Protein AF-A0A2J8RWI0-F1 (afdb_monomer_lite)

pLDDT: mean 86.9, std 9.02, range [47.03, 97.62]

Organism: Pongo abelii (NCBI:txid9601)

Radius of gyration: 19.44 Å; chains: 1; bounding box: 43×29×55 Å

Secondary structure (DSSP, 8-state):
---HHHHHHHHHT--HHHHIIIIIS--TT-HHHHHHHHHHHHHHHHHHHHHHHSHHHHHHHHHHT--TT--HHHHHHHHHHHHHHHHHHHHTT--HHHHHHHHHHHHHHHHHHHH-

Foldseek 3Di:
DCDPVLVPCCVQQFPSVLCCVCPVVVVVVPVVSVCSNCVSVVLVVLLVCLLCPCVVVVVVLVVVVDPPPDDLVVLVVLLVVLVVLVVVCVVVVHDCSNNNSSVSNNVSSVVVSVSD

Sequence (116 aa):
VDGPLKRLLVPILLPEKCYDQLFVQWDLLHVPCLKILLSKGLGLGIVAGSLLVKLPQVFKILGAKSAEGLSLQSVMLELVALTGTMVYSITNNFPFSSWGEALFLMLQTITICFLV

InterPro domains:
  IPR006603 PQ-loop repeat [PF04193] (38-97)
  IPR006603 PQ-loop repeat [SM00679] (52-83)
  IPR016817 Mannose-P-dolichol utilization defect 1 protein [PTHR12226] (11-116)

Structure (mmCIF, N/CA/C/O backbone):
data_AF-A0A2J8RWI0-F1
#
_entry.id   AF-A0A2J8RWI0-F1
#
loop_
_atom_site.group_PDB
_atom_site.id
_atom_site.type_symbol
_atom_site.label_atom_id
_atom_site.label_alt_id
_atom_site.label_comp_id
_atom_site.label_asym_id
_atom_site.label_entity_id
_atom_site.label_seq_id
_atom_site.pdbx_PDB_ins_code
_atom_site.Cartn_x
_atom_site.Cartn_y
_atom_site.Cartn_z
_atom_site.occupancy
_atom_site.B_iso_or_equiv
_atom_site.auth_seq_id
_atom_site.auth_comp_id
_atom_site.auth_asym_id
_atom_site.auth_atom_id
_atom_site.pdbx_PDB_model_num
ATOM 1 N N . VAL A 1 1 ? 8.610 -3.601 -33.832 1.00 47.03 1 VAL A N 1
ATOM 2 C CA . VAL A 1 1 ? 7.831 -4.698 -33.207 1.00 47.03 1 VAL A CA 1
ATOM 3 C C . VAL A 1 1 ? 7.452 -4.215 -31.822 1.00 47.03 1 VAL A C 1
ATOM 5 O O . VAL A 1 1 ? 8.124 -4.513 -30.845 1.00 47.03 1 VAL A O 1
ATOM 8 N N . ASP A 1 2 ? 6.431 -3.368 -31.757 1.00 56.22 2 ASP A N 1
ATOM 9 C CA . ASP A 1 2 ? 5.985 -2.734 -30.517 1.00 56.22 2 ASP A CA 1
ATOM 10 C C . ASP A 1 2 ? 4.798 -3.530 -29.991 1.00 56.22 2 ASP A C 1
ATOM 12 O O . ASP A 1 2 ? 3.643 -3.254 -30.307 1.00 56.22 2 ASP A O 1
ATOM 16 N N . GLY A 1 3 ? 5.098 -4.605 -29.262 1.00 69.19 3 GLY A N 1
ATOM 17 C CA . GLY A 1 3 ? 4.063 -5.443 -28.668 1.00 69.19 3 GLY A CA 1
ATOM 18 C C . GLY A 1 3 ? 3.224 -4.660 -27.645 1.00 69.19 3 GLY A C 1
ATOM 19 O O . GLY A 1 3 ? 3.746 -3.746 -26.999 1.00 69.19 3 GLY A O 1
ATOM 20 N N . PRO A 1 4 ? 1.949 -5.038 -27.424 1.00 72.19 4 PRO A N 1
ATOM 21 C CA . PRO A 1 4 ? 1.086 -4.415 -26.409 1.00 72.19 4 PRO A CA 1
ATOM 22 C C . PRO A 1 4 ? 1.720 -4.439 -25.007 1.00 72.19 4 PRO A C 1
ATOM 24 O O . PRO A 1 4 ? 1.527 -3.521 -24.214 1.00 72.19 4 PRO A O 1
ATOM 27 N N . LEU A 1 5 ? 2.561 -5.444 -24.742 1.00 70.94 5 LEU A N 1
ATOM 28 C CA . LEU A 1 5 ? 3.341 -5.598 -23.517 1.00 70.94 5 LEU A CA 1
ATOM 29 C C . LEU A 1 5 ? 4.317 -4.427 -23.271 1.00 70.94 5 LEU A C 1
ATOM 31 O O . LEU A 1 5 ? 4.401 -3.934 -22.148 1.00 70.94 5 LEU A O 1
ATOM 35 N N . LYS A 1 6 ? 4.995 -3.922 -24.315 1.00 70.94 6 LYS A N 1
ATOM 36 C CA . LYS A 1 6 ? 5.948 -2.800 -24.208 1.00 70.94 6 LYS A CA 1
ATOM 37 C C . LYS A 1 6 ? 5.235 -1.507 -23.810 1.00 70.94 6 LYS A C 1
ATOM 39 O O . LYS A 1 6 ? 5.711 -0.788 -22.938 1.00 7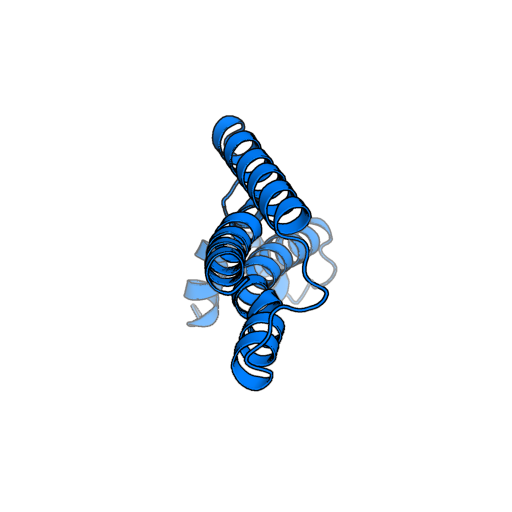0.94 6 LYS A O 1
ATOM 44 N N . ARG A 1 7 ? 4.051 -1.248 -24.377 1.00 72.31 7 ARG A N 1
ATOM 45 C CA . ARG A 1 7 ? 3.251 -0.056 -24.044 1.00 72.31 7 ARG A CA 1
ATOM 46 C C . ARG A 1 7 ? 2.711 -0.048 -22.616 1.00 72.31 7 ARG A C 1
ATOM 48 O O . ARG A 1 7 ? 2.482 1.031 -22.085 1.00 72.31 7 ARG A O 1
ATOM 55 N N . LEU A 1 8 ? 2.506 -1.216 -22.011 1.00 73.50 8 LEU A N 1
ATOM 56 C CA . LEU A 1 8 ? 2.019 -1.320 -20.636 1.00 73.50 8 LEU A CA 1
ATOM 57 C C . LEU A 1 8 ? 3.170 -1.275 -19.620 1.00 73.50 8 LEU A C 1
ATOM 59 O O . LEU A 1 8 ? 3.115 -0.509 -18.660 1.00 73.50 8 LEU A O 1
ATOM 63 N N . LEU A 1 9 ? 4.220 -2.080 -19.824 1.00 71.25 9 LEU A N 1
ATOM 64 C CA . LEU A 1 9 ? 5.291 -2.233 -18.832 1.00 71.25 9 LEU A CA 1
ATOM 65 C C . LEU A 1 9 ? 6.256 -1.051 -18.794 1.00 71.25 9 LEU A C 1
ATOM 67 O O . LEU A 1 9 ? 6.765 -0.740 -17.721 1.00 71.25 9 LEU A O 1
ATOM 71 N N . VAL A 1 10 ? 6.525 -0.395 -19.921 1.00 73.44 10 VAL A N 1
ATOM 72 C CA . VAL A 1 10 ? 7.496 0.705 -19.954 1.00 73.44 10 VAL A CA 1
ATOM 73 C C . VAL A 1 10 ? 7.077 1.905 -19.083 1.00 73.44 10 VAL A C 1
ATOM 75 O O . VAL A 1 10 ? 7.842 2.330 -18.219 1.00 73.44 10 VAL A O 1
ATOM 78 N N . PRO A 1 11 ? 5.863 2.462 -19.226 1.00 71.69 11 PRO A N 1
ATOM 79 C CA . PRO A 1 11 ? 5.478 3.632 -18.436 1.00 71.69 11 PRO A CA 1
ATOM 80 C C . PRO A 1 11 ? 5.274 3.323 -16.946 1.00 71.69 11 PRO A C 1
ATOM 82 O O . PRO A 1 11 ? 5.427 4.210 -16.111 1.00 71.69 11 PRO A O 1
ATOM 85 N N . ILE A 1 12 ? 4.918 2.081 -16.604 1.00 70.06 12 ILE A N 1
ATOM 86 C CA . ILE A 1 12 ? 4.515 1.702 -15.240 1.00 70.06 12 ILE A CA 1
ATOM 87 C C . ILE A 1 12 ? 5.673 1.076 -14.453 1.00 70.06 12 ILE A C 1
ATOM 89 O O . ILE A 1 12 ? 5.812 1.314 -13.252 1.00 70.06 12 ILE A O 1
ATOM 93 N N . LEU A 1 13 ? 6.501 0.264 -15.113 1.00 72.88 13 LEU A N 1
ATOM 94 C CA . LEU A 1 13 ? 7.411 -0.668 -14.453 1.00 72.88 13 LEU A CA 1
ATOM 95 C C . LEU A 1 13 ? 8.880 -0.455 -14.840 1.00 72.88 13 LEU A C 1
ATOM 97 O O . LEU A 1 13 ? 9.727 -0.487 -13.948 1.00 72.88 13 LEU A O 1
ATOM 101 N N . LEU A 1 14 ? 9.201 -0.223 -16.122 1.00 78.88 14 LEU A N 1
ATOM 102 C CA . LEU A 1 14 ? 10.584 -0.271 -16.627 1.00 78.88 14 LEU A CA 1
ATOM 103 C C . LEU A 1 14 ? 10.976 0.829 -17.627 1.00 78.88 14 LEU A C 1
ATOM 105 O O . LEU A 1 14 ? 10.240 1.094 -18.561 1.00 78.88 14 LEU A O 1
ATOM 109 N N . PRO A 1 15 ? 12.218 1.342 -17.598 1.00 77.88 15 PRO A N 1
ATOM 110 C CA . PRO A 1 15 ? 12.756 2.115 -18.720 1.00 77.88 15 PRO A CA 1
ATOM 111 C C . PRO A 1 15 ? 12.785 1.294 -20.023 1.00 77.88 15 PRO A C 1
ATOM 113 O O . PRO A 1 15 ? 13.097 0.101 -19.984 1.00 77.88 15 PRO A O 1
ATOM 116 N N . GLU A 1 16 ? 12.573 1.933 -21.182 1.00 77.50 16 GLU A N 1
ATOM 117 C CA . GLU A 1 16 ? 12.597 1.269 -22.504 1.00 77.50 16 GLU A CA 1
ATOM 118 C C . GLU A 1 16 ? 13.862 0.436 -22.726 1.00 77.50 16 GLU A C 1
ATOM 120 O O . GLU A 1 16 ? 13.789 -0.710 -23.162 1.00 77.50 16 GLU A O 1
ATOM 125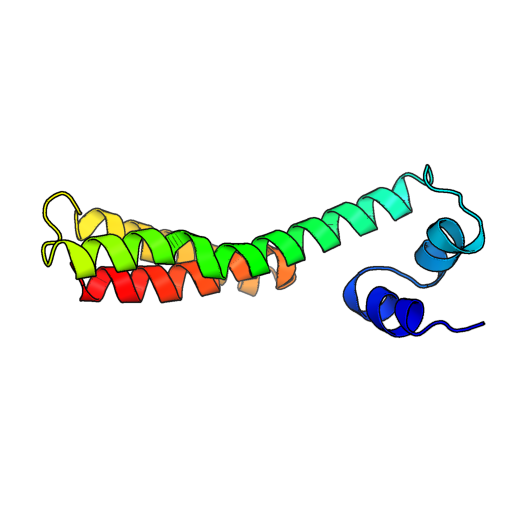 N N . LYS A 1 17 ? 15.021 0.972 -22.327 1.00 77.06 17 LYS A N 1
ATOM 126 C CA . LYS A 1 17 ? 16.307 0.277 -22.454 1.00 77.06 17 LYS A CA 1
ATOM 127 C C . LYS A 1 17 ? 16.374 -1.019 -21.647 1.00 77.06 17 LYS A C 1
ATOM 129 O O . LYS A 1 17 ? 16.962 -1.989 -22.110 1.00 77.06 17 LYS A O 1
ATOM 134 N N . CYS A 1 18 ? 15.757 -1.050 -20.466 1.00 79.75 18 CYS A N 1
ATOM 135 C CA . CYS A 1 18 ? 15.702 -2.265 -19.661 1.00 79.75 18 CYS A CA 1
ATOM 136 C C . CYS A 1 18 ? 14.712 -3.280 -20.241 1.00 79.75 18 CYS A C 1
ATOM 138 O O . CYS A 1 18 ? 14.970 -4.478 -20.155 1.00 79.75 18 CYS A O 1
ATOM 140 N N . TYR A 1 19 ? 13.610 -2.825 -20.851 1.00 79.88 19 TYR A N 1
ATOM 141 C CA . TYR A 1 19 ? 12.679 -3.720 -21.541 1.00 79.88 19 TYR A CA 1
ATOM 142 C C . TYR A 1 19 ? 13.371 -4.406 -22.724 1.00 79.88 19 TYR A C 1
ATOM 144 O O . TYR A 1 19 ? 13.282 -5.623 -22.865 1.00 79.88 19 TYR A O 1
ATOM 152 N N . ASP A 1 20 ? 14.108 -3.642 -23.533 1.00 79.88 20 ASP A N 1
ATOM 153 C CA . ASP A 1 20 ? 14.804 -4.184 -24.700 1.00 79.88 20 ASP A CA 1
ATOM 154 C C . ASP A 1 20 ? 15.939 -5.150 -24.288 1.00 79.88 20 ASP A C 1
ATOM 156 O O . ASP A 1 20 ? 16.078 -6.220 -24.876 1.00 79.88 20 ASP A O 1
ATOM 160 N N . GLN A 1 21 ? 16.701 -4.859 -23.228 1.00 80.06 21 GLN A N 1
ATOM 161 C CA . GLN A 1 21 ? 17.741 -5.777 -22.732 1.00 80.06 21 GLN A CA 1
ATOM 162 C C . GLN A 1 21 ? 17.163 -7.086 -22.160 1.00 80.06 21 GLN A C 1
ATOM 164 O O . GLN A 1 21 ? 17.647 -8.166 -22.490 1.00 80.06 21 GLN A O 1
ATOM 169 N N . LEU A 1 22 ? 16.092 -7.013 -21.361 1.00 79.88 22 LEU A N 1
ATOM 170 C CA . LEU A 1 22 ? 15.506 -8.190 -20.706 1.00 79.88 22 LEU A CA 1
ATOM 171 C C . LEU A 1 22 ? 14.660 -9.051 -21.652 1.00 79.88 22 LEU A C 1
ATOM 173 O O . LEU A 1 22 ? 14.776 -10.272 -21.633 1.00 79.88 22 LEU A O 1
ATOM 177 N N . PHE A 1 23 ? 13.791 -8.430 -22.456 1.00 78.88 23 PHE A N 1
ATOM 178 C CA . PHE A 1 23 ? 12.774 -9.144 -23.238 1.00 78.88 23 PHE A CA 1
ATOM 179 C C . PHE A 1 23 ? 13.120 -9.296 -24.721 1.00 78.88 23 PHE A C 1
ATOM 181 O O . PHE A 1 23 ? 12.613 -10.216 -25.358 1.00 78.88 23 PHE A O 1
ATOM 188 N N . VAL A 1 24 ? 13.951 -8.414 -25.290 1.00 79.50 24 VAL A N 1
ATOM 189 C CA . VAL A 1 24 ? 14.356 -8.510 -26.706 1.00 79.50 24 VAL A CA 1
ATOM 190 C C . VAL A 1 24 ? 15.703 -9.215 -26.831 1.00 79.50 24 VAL A C 1
ATOM 192 O O . VAL A 1 24 ? 15.843 -10.115 -27.655 1.00 79.50 24 VAL A O 1
ATOM 195 N N . GLN A 1 25 ? 16.680 -8.844 -26.000 1.00 78.81 25 GLN A N 1
ATOM 196 C CA . GLN A 1 25 ? 18.030 -9.422 -26.023 1.00 78.81 25 GLN A CA 1
ATOM 197 C C . GLN A 1 25 ? 18.204 -10.633 -25.089 1.00 78.81 25 GLN A C 1
ATOM 199 O O . GLN A 1 25 ? 19.243 -11.283 -25.150 1.00 78.81 25 GLN A O 1
ATOM 204 N N . TRP A 1 26 ? 17.194 -10.962 -24.271 1.00 78.25 26 TRP A N 1
ATOM 205 C CA . TRP A 1 26 ? 17.209 -12.069 -23.300 1.00 78.25 26 TRP A CA 1
ATOM 206 C C . TRP A 1 26 ? 18.346 -12.006 -22.261 1.00 78.25 26 TRP A C 1
ATOM 208 O O . TRP A 1 26 ? 18.700 -13.021 -21.659 1.00 78.25 26 TRP A O 1
ATOM 218 N N . ASP A 1 27 ? 18.881 -10.814 -21.980 1.00 80.38 27 ASP A N 1
ATOM 219 C CA . ASP A 1 27 ? 19.887 -10.606 -20.933 1.00 80.38 27 ASP A CA 1
ATOM 220 C C . ASP A 1 27 ? 19.214 -10.463 -19.555 1.00 80.38 27 ASP A C 1
ATOM 222 O O . ASP A 1 27 ? 19.131 -9.387 -18.955 1.00 80.38 27 ASP A O 1
ATOM 226 N N . LEU A 1 28 ? 18.670 -11.581 -19.062 1.00 74.75 28 LEU A N 1
ATOM 227 C CA . LEU A 1 28 ? 17.931 -11.664 -17.795 1.00 74.75 28 LEU A CA 1
ATOM 228 C C . LEU A 1 28 ? 18.796 -11.390 -16.556 1.00 74.75 28 LEU A C 1
ATOM 230 O O . LEU A 1 28 ? 18.258 -11.097 -15.486 1.00 74.75 28 LEU A O 1
ATOM 234 N N . LEU A 1 29 ? 20.123 -11.474 -16.686 1.00 80.06 29 LEU A N 1
ATOM 235 C CA . LEU A 1 29 ? 21.065 -11.295 -15.582 1.00 80.06 29 LEU A CA 1
ATOM 236 C C . LEU A 1 29 ? 21.619 -9.867 -15.485 1.00 80.06 29 LEU A C 1
ATOM 238 O O . LEU A 1 29 ? 22.537 -9.615 -14.701 1.00 80.06 29 LEU A O 1
ATOM 242 N N . HIS A 1 30 ? 21.050 -8.919 -16.234 1.00 82.06 30 HIS A N 1
ATOM 243 C CA . HIS A 1 30 ? 21.422 -7.514 -16.147 1.00 82.06 30 HIS A CA 1
ATOM 244 C C . HIS A 1 30 ? 20.975 -6.911 -14.801 1.00 82.06 30 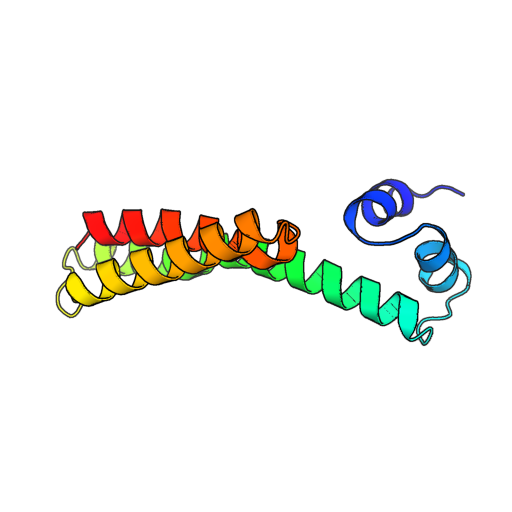HIS A C 1
ATOM 246 O O . HIS A 1 30 ? 19.891 -6.331 -14.663 1.00 82.06 30 HIS A O 1
ATOM 252 N N . VAL A 1 31 ? 21.835 -7.057 -13.786 1.00 83.69 31 VAL A N 1
ATOM 253 C CA . VAL A 1 31 ? 21.602 -6.719 -12.369 1.00 83.69 31 VAL A CA 1
ATOM 254 C C . VAL A 1 31 ? 20.884 -5.377 -12.144 1.00 83.69 31 VAL A C 1
ATOM 256 O O . VAL A 1 31 ? 19.906 -5.365 -11.389 1.00 83.69 31 VAL A O 1
ATOM 259 N N . PRO A 1 32 ? 21.280 -4.244 -12.764 1.00 84.00 32 PRO A N 1
ATOM 260 C CA . PRO A 1 32 ? 20.608 -2.971 -12.500 1.00 84.00 32 PRO A CA 1
ATOM 261 C C . PRO A 1 32 ? 19.167 -2.932 -13.034 1.00 84.00 32 PRO A C 1
ATOM 263 O O . PRO A 1 32 ? 18.286 -2.410 -12.351 1.00 84.00 32 PRO A O 1
ATOM 266 N N . CYS A 1 33 ? 18.892 -3.526 -14.199 1.00 84.38 33 CYS A N 1
ATOM 267 C CA . CYS A 1 33 ? 17.540 -3.576 -14.762 1.00 84.38 33 CYS A CA 1
ATOM 268 C C . CYS A 1 33 ? 16.639 -4.555 -13.999 1.00 84.38 33 CYS A C 1
ATOM 270 O O . CYS A 1 33 ? 15.484 -4.229 -13.717 1.00 84.38 33 CYS A O 1
ATOM 272 N N . LEU A 1 34 ? 17.176 -5.710 -13.592 1.00 84.88 34 LEU A N 1
ATOM 273 C CA . LEU A 1 34 ? 16.445 -6.684 -12.781 1.00 84.88 34 LEU A CA 1
ATOM 274 C C . LEU A 1 34 ? 16.071 -6.107 -11.407 1.00 84.88 34 LEU A C 1
ATOM 276 O O . LEU A 1 34 ? 14.943 -6.273 -10.948 1.00 84.88 34 LEU A O 1
ATOM 280 N N . LYS A 1 35 ? 16.980 -5.360 -10.771 1.00 85.44 35 LYS A N 1
ATOM 281 C CA . LYS A 1 35 ? 16.702 -4.678 -9.499 1.00 85.44 35 LYS A CA 1
ATOM 282 C C . LYS A 1 35 ? 15.548 -3.680 -9.621 1.00 85.44 35 LYS A C 1
ATOM 284 O O . LYS A 1 35 ? 14.695 -3.634 -8.737 1.00 85.44 35 LYS A O 1
ATOM 289 N N . ILE A 1 36 ? 15.507 -2.895 -10.702 1.00 85.75 36 ILE A N 1
ATOM 290 C CA . ILE A 1 36 ? 14.419 -1.935 -10.952 1.00 85.75 36 ILE A CA 1
ATOM 291 C C . ILE A 1 36 ? 13.095 -2.673 -11.169 1.00 85.75 36 ILE A C 1
ATOM 293 O O . ILE A 1 36 ? 12.100 -2.312 -10.537 1.00 85.75 36 ILE A O 1
ATOM 297 N N . LEU A 1 37 ? 13.106 -3.722 -12.002 1.00 85.38 37 LEU A N 1
ATOM 298 C CA . LEU A 1 37 ? 11.938 -4.563 -12.271 1.00 85.38 37 LEU A CA 1
ATOM 299 C C . LEU A 1 37 ? 11.335 -5.101 -10.974 1.00 85.38 37 LEU A C 1
ATOM 301 O O . LEU A 1 37 ? 10.152 -4.901 -10.704 1.00 85.38 37 LEU A O 1
ATOM 305 N N . LEU A 1 38 ? 12.170 -5.754 -10.165 1.00 87.06 38 LEU A N 1
ATOM 306 C CA . LEU A 1 38 ? 11.746 -6.382 -8.921 1.00 87.06 38 LEU A CA 1
ATOM 307 C C . LEU A 1 38 ? 11.292 -5.344 -7.899 1.00 87.06 38 LEU A C 1
ATOM 309 O O . LEU A 1 38 ? 10.249 -5.525 -7.285 1.00 87.06 38 LEU A O 1
ATOM 313 N N . SER A 1 39 ? 12.019 -4.237 -7.738 1.00 87.38 39 SER A N 1
ATOM 314 C CA . SER A 1 39 ? 11.667 -3.206 -6.757 1.00 87.38 39 SER A CA 1
ATOM 315 C C . SER A 1 39 ? 10.331 -2.531 -7.075 1.00 87.38 39 SER A C 1
ATOM 317 O O . SER A 1 39 ? 9.498 -2.378 -6.180 1.00 87.38 39 SER A O 1
ATOM 319 N N . LYS A 1 40 ? 10.087 -2.163 -8.340 1.00 86.12 40 LYS A N 1
ATOM 320 C CA . LYS A 1 40 ? 8.814 -1.543 -8.738 1.00 86.12 40 LYS A CA 1
ATOM 321 C C . LYS A 1 40 ? 7.670 -2.549 -8.790 1.00 86.12 40 LYS A C 1
ATOM 323 O O . LYS A 1 40 ? 6.571 -2.226 -8.344 1.00 86.12 40 LYS A O 1
ATOM 328 N N . GLY A 1 41 ? 7.932 -3.760 -9.279 1.00 87.94 41 GLY A N 1
ATOM 329 C CA . GLY A 1 41 ? 6.943 -4.836 -9.320 1.00 87.94 41 GLY A CA 1
ATOM 330 C C . GLY A 1 41 ? 6.486 -5.243 -7.929 1.00 87.94 41 GLY A C 1
ATOM 331 O O . GLY A 1 41 ? 5.285 -5.319 -7.683 1.00 87.94 41 GLY A O 1
ATOM 332 N N . LEU A 1 42 ? 7.428 -5.414 -7.000 1.00 89.25 42 LEU A N 1
ATOM 333 C CA . LEU A 1 42 ? 7.117 -5.732 -5.613 1.00 89.25 42 LEU A CA 1
ATOM 334 C C . LEU A 1 42 ? 6.323 -4.602 -4.949 1.00 89.25 42 LEU A C 1
ATOM 336 O O . LEU A 1 42 ? 5.307 -4.884 -4.330 1.00 89.25 42 LEU A O 1
ATOM 340 N N . GLY A 1 43 ? 6.720 -3.336 -5.131 1.00 89.75 43 GLY A N 1
ATOM 341 C CA . GLY A 1 43 ? 5.977 -2.196 -4.580 1.00 89.75 43 GLY A CA 1
ATOM 342 C C . GLY A 1 43 ? 4.524 -2.140 -5.066 1.00 89.75 43 GLY A C 1
ATOM 343 O O . GLY A 1 43 ? 3.603 -2.030 -4.263 1.00 89.75 43 GLY A O 1
ATOM 344 N N . LEU A 1 44 ? 4.291 -2.294 -6.374 1.00 89.69 44 LEU A N 1
ATOM 345 C CA . LEU A 1 44 ? 2.930 -2.347 -6.927 1.00 89.69 44 LEU A CA 1
ATOM 346 C C . LEU A 1 44 ? 2.149 -3.575 -6.441 1.00 89.69 44 LEU A C 1
ATOM 348 O O . LEU A 1 44 ? 0.965 -3.463 -6.131 1.00 89.69 44 LEU A O 1
ATOM 352 N N . GLY A 1 45 ? 2.810 -4.730 -6.346 1.00 91.75 45 GLY A N 1
ATOM 353 C CA . GLY A 1 45 ? 2.217 -5.961 -5.828 1.00 91.75 45 GLY A CA 1
ATOM 354 C C . GLY A 1 45 ? 1.801 -5.843 -4.362 1.00 91.75 45 GLY A C 1
ATOM 355 O O . GLY A 1 45 ? 0.716 -6.290 -4.005 1.00 91.75 45 GLY A O 1
ATOM 356 N N . ILE A 1 46 ? 2.616 -5.190 -3.529 1.00 93.94 46 ILE A N 1
ATOM 357 C CA . ILE A 1 46 ? 2.307 -4.914 -2.121 1.00 93.94 46 ILE A CA 1
ATOM 358 C C . ILE A 1 46 ? 1.083 -4.001 -2.014 1.00 93.94 46 ILE A C 1
ATOM 360 O O . ILE A 1 46 ? 0.135 -4.331 -1.304 1.00 93.94 46 ILE A O 1
ATOM 364 N N . VAL A 1 47 ? 1.052 -2.899 -2.770 1.00 93.12 47 VAL A N 1
ATOM 365 C CA . VAL A 1 47 ? -0.092 -1.973 -2.782 1.00 93.12 47 VAL A CA 1
ATOM 366 C C . VAL A 1 47 ? -1.375 -2.666 -3.257 1.00 93.12 47 VAL A C 1
ATOM 368 O O . VAL A 1 47 ? -2.439 -2.450 -2.687 1.00 93.12 47 VAL A O 1
ATOM 371 N N . ALA A 1 48 ? -1.295 -3.521 -4.280 1.00 92.69 48 ALA A N 1
ATOM 372 C CA . ALA A 1 48 ? -2.447 -4.293 -4.739 1.00 92.69 48 ALA A CA 1
ATOM 373 C C . ALA A 1 48 ? -2.886 -5.343 -3.704 1.00 92.69 48 ALA A C 1
ATOM 375 O O . ALA A 1 48 ? -4.078 -5.520 -3.462 1.00 92.69 48 ALA A O 1
ATOM 376 N N . GLY A 1 49 ? -1.930 -6.026 -3.070 1.00 92.88 49 GLY A N 1
ATOM 377 C CA . GLY A 1 49 ? -2.194 -7.036 -2.049 1.00 92.88 49 GLY A CA 1
ATOM 378 C C . GLY A 1 49 ? -2.803 -6.452 -0.775 1.00 92.88 49 GLY A C 1
ATOM 379 O O . GLY A 1 49 ? -3.663 -7.090 -0.164 1.00 92.88 49 GLY A O 1
ATOM 380 N N . SER A 1 50 ? -2.427 -5.226 -0.398 1.00 93.81 50 SER A N 1
ATOM 381 C CA . SER A 1 50 ? -2.912 -4.578 0.825 1.00 93.81 50 SER A CA 1
ATOM 382 C C . SER A 1 50 ? -4.428 -4.358 0.834 1.00 93.81 50 SER A C 1
ATOM 384 O O . SER A 1 50 ? -5.030 -4.340 1.909 1.00 93.81 50 SER A O 1
ATOM 386 N N . LEU A 1 51 ? -5.068 -4.294 -0.340 1.00 91.81 51 LEU A N 1
ATOM 387 C CA . LEU A 1 51 ? -6.528 -4.239 -0.500 1.00 91.81 51 LEU A CA 1
ATOM 388 C C . LEU A 1 51 ? -7.256 -5.438 0.122 1.00 91.81 51 LEU A C 1
ATOM 390 O O . LEU A 1 51 ? -8.432 -5.327 0.455 1.00 91.81 51 LEU A O 1
ATOM 394 N N . LEU A 1 52 ? -6.579 -6.581 0.252 1.00 92.12 52 LEU A N 1
ATOM 395 C CA . LEU A 1 52 ? -7.183 -7.833 0.708 1.00 92.12 52 LEU A CA 1
ATOM 396 C C . LEU A 1 52 ? -6.785 -8.215 2.137 1.00 92.12 52 LEU A C 1
ATOM 398 O O . LEU A 1 52 ? -7.407 -9.100 2.713 1.00 92.12 52 LEU A O 1
ATOM 402 N N . VAL A 1 53 ? -5.772 -7.575 2.727 1.00 91.31 53 VAL A N 1
ATOM 403 C CA . VAL A 1 53 ? -5.149 -8.029 3.986 1.00 91.31 53 VAL A CA 1
ATOM 404 C C . VAL A 1 53 ? -6.125 -8.034 5.165 1.00 91.31 53 VAL A C 1
ATOM 406 O O . VAL A 1 53 ? -6.144 -8.993 5.938 1.00 91.31 53 VAL A O 1
ATOM 409 N N . LYS A 1 54 ? -6.946 -6.988 5.319 1.00 89.12 54 LYS A N 1
ATOM 410 C CA . LYS A 1 54 ? -7.853 -6.842 6.472 1.00 89.12 54 LYS A CA 1
ATOM 411 C C . LYS A 1 54 ? -9.278 -7.321 6.175 1.00 89.12 54 LYS A C 1
ATOM 413 O O . LYS A 1 54 ? -10.057 -7.505 7.109 1.00 89.12 54 LYS A O 1
ATOM 418 N N . LEU A 1 55 ? -9.622 -7.607 4.916 1.00 90.75 55 LEU A N 1
ATOM 419 C CA . LEU A 1 55 ? -10.951 -8.115 4.546 1.00 90.75 55 LEU A CA 1
ATOM 420 C C . LEU A 1 55 ? -11.338 -9.423 5.266 1.00 90.75 55 LEU A C 1
ATOM 422 O O . LEU A 1 55 ? -12.458 -9.494 5.774 1.00 90.75 55 LEU A O 1
ATOM 426 N N . PRO A 1 56 ? -10.458 -10.437 5.416 1.00 89.88 56 PRO A N 1
ATOM 427 C CA . PRO A 1 56 ? -10.782 -11.634 6.192 1.00 89.88 56 PRO A CA 1
ATOM 428 C C . PRO A 1 56 ? -11.131 -11.323 7.650 1.00 89.88 56 PRO A C 1
ATOM 430 O O . PRO A 1 56 ? -11.996 -11.977 8.231 1.00 89.88 56 PRO A O 1
ATOM 433 N N . GLN A 1 57 ? -10.478 -10.317 8.243 1.00 89.56 57 GLN A N 1
ATOM 434 C CA . GLN A 1 57 ? -10.765 -9.872 9.605 1.00 89.56 57 GLN A CA 1
ATOM 435 C C . GLN A 1 57 ? -12.143 -9.203 9.684 1.00 89.56 57 GLN A C 1
ATOM 437 O O . GLN A 1 57 ? -12.922 -9.539 10.573 1.00 89.56 57 GLN A O 1
ATOM 442 N N . VAL A 1 58 ? -12.483 -8.343 8.717 1.00 89.19 58 VAL A N 1
ATOM 443 C CA . VAL A 1 58 ? -13.818 -7.727 8.606 1.00 89.19 58 VAL A CA 1
ATOM 444 C C . VAL A 1 58 ? -14.909 -8.796 8.502 1.00 89.19 58 VAL A C 1
ATOM 446 O O . VAL A 1 58 ? -15.881 -8.761 9.257 1.00 89.19 58 VAL A O 1
ATOM 449 N N . PHE A 1 59 ? -14.736 -9.796 7.632 1.00 91.31 59 PHE A N 1
ATOM 450 C CA . PHE A 1 59 ? -15.714 -10.879 7.491 1.00 91.31 59 PHE A CA 1
ATOM 451 C C . PHE A 1 59 ? -15.874 -11.712 8.766 1.00 91.31 59 PHE A C 1
ATOM 453 O O . PHE A 1 59 ? -16.990 -12.125 9.078 1.00 91.31 59 PHE A O 1
ATOM 460 N N . LYS A 1 60 ? -14.798 -11.929 9.535 1.00 88.94 60 LYS A N 1
ATOM 461 C CA . LYS A 1 60 ? -14.886 -12.632 10.823 1.00 88.94 60 LYS A CA 1
ATOM 462 C C . LYS A 1 60 ? -15.712 -11.866 11.855 1.00 88.94 60 LYS A C 1
ATOM 464 O O . LYS A 1 60 ? -16.543 -12.489 12.507 1.00 88.94 60 LYS A O 1
ATOM 469 N N . ILE A 1 61 ? -15.527 -10.550 11.973 1.00 89.88 61 ILE A N 1
ATOM 470 C CA . ILE A 1 61 ? -16.301 -9.719 12.914 1.00 89.88 61 ILE A CA 1
ATOM 471 C C . ILE A 1 61 ? -17.787 -9.744 12.536 1.00 89.88 61 ILE A C 1
ATOM 473 O O . ILE A 1 61 ? -18.643 -10.004 13.381 1.00 89.88 61 ILE A O 1
ATOM 477 N N . LEU A 1 62 ? -18.094 -9.564 11.246 1.00 88.75 62 LEU A N 1
ATOM 478 C CA . LEU A 1 62 ? -19.471 -9.603 10.745 1.00 88.75 62 LEU A CA 1
ATOM 479 C C . LEU A 1 62 ? -20.130 -10.978 10.938 1.00 88.75 62 LEU A C 1
ATOM 481 O O . LEU A 1 62 ? -21.303 -11.050 11.301 1.00 88.75 62 LEU A O 1
ATOM 485 N N . GLY A 1 63 ? -19.385 -12.065 10.718 1.00 89.88 63 GLY A N 1
ATOM 486 C CA . GLY A 1 63 ? -19.876 -13.433 10.894 1.00 89.88 63 GLY A CA 1
ATOM 487 C C . GLY A 1 63 ? -20.108 -13.808 12.359 1.00 89.88 63 GLY A C 1
ATOM 488 O O . GLY A 1 63 ? -21.127 -14.418 12.677 1.00 89.88 63 GLY A O 1
ATOM 489 N N . ALA A 1 64 ? -19.199 -13.414 13.255 1.00 89.75 64 ALA A N 1
ATOM 490 C CA . ALA A 1 64 ? -19.337 -13.643 14.693 1.00 89.75 64 ALA A CA 1
ATOM 491 C C . ALA A 1 64 ? -20.360 -12.702 15.354 1.00 89.75 64 ALA A C 1
ATOM 493 O O . ALA A 1 64 ? -20.815 -12.988 16.459 1.00 89.75 64 ALA A O 1
ATOM 494 N N . LYS A 1 65 ? -20.707 -11.580 14.698 1.00 83.62 65 LYS A N 1
ATOM 495 C CA . LYS A 1 65 ? -21.505 -10.471 15.260 1.00 83.62 65 LYS A CA 1
ATOM 496 C C . LYS A 1 65 ? -20.985 -9.975 16.614 1.00 83.62 65 LYS A C 1
ATOM 498 O O . LYS A 1 65 ? -21.747 -9.466 17.430 1.00 83.62 65 LYS A O 1
ATOM 503 N N . SER A 1 66 ? -19.694 -10.155 16.855 1.00 80.00 66 SER A N 1
ATOM 504 C CA . SER A 1 66 ? -19.032 -9.786 18.093 1.00 80.00 66 SER A CA 1
ATOM 505 C C . SER A 1 66 ? -17.598 -9.389 17.783 1.00 80.00 66 SER A C 1
ATOM 507 O O . SER A 1 66 ? -16.916 -10.049 16.995 1.00 80.00 66 SER A O 1
ATOM 509 N N . ALA A 1 67 ? -17.157 -8.304 18.411 1.00 81.62 67 ALA A N 1
ATOM 510 C CA . ALA A 1 67 ? -15.780 -7.833 18.384 1.00 81.62 67 ALA A CA 1
ATOM 511 C C . ALA A 1 67 ? -15.009 -8.226 19.659 1.00 81.62 67 ALA A C 1
ATOM 513 O O . ALA A 1 67 ? -13.957 -7.658 19.953 1.00 81.62 67 ALA A O 1
ATOM 514 N N . GLU A 1 68 ? -15.517 -9.197 20.427 1.00 81.19 68 GLU A N 1
ATOM 515 C CA . GLU A 1 68 ? -14.846 -9.698 21.629 1.00 81.19 68 GLU A CA 1
ATOM 516 C C . GLU A 1 68 ? -13.413 -10.153 21.314 1.00 81.19 68 GLU A C 1
ATOM 518 O O . GLU A 1 68 ? -13.168 -10.926 20.386 1.00 81.19 68 GLU A O 1
ATOM 523 N N . GLY A 1 69 ? -12.448 -9.644 22.084 1.00 80.88 69 GLY A N 1
ATOM 524 C CA . GLY A 1 69 ? -11.019 -9.894 21.875 1.00 80.88 69 GLY A CA 1
ATOM 525 C C . GLY A 1 69 ? -10.296 -8.858 21.005 1.00 80.88 69 GLY A C 1
ATOM 526 O O . GLY A 1 69 ? -9.070 -8.916 20.909 1.00 80.88 69 GLY A O 1
ATOM 527 N N . LEU A 1 70 ? -11.002 -7.884 20.418 1.00 86.38 70 LEU A N 1
ATOM 528 C CA . LEU A 1 70 ? -10.388 -6.731 19.754 1.00 86.38 70 LEU A CA 1
ATOM 529 C C . LEU A 1 70 ? -10.356 -5.521 20.695 1.00 86.38 70 LEU A C 1
ATOM 531 O O . LEU A 1 70 ? -11.363 -5.124 21.270 1.00 86.38 70 LEU A O 1
ATOM 535 N N . SER A 1 71 ? -9.176 -4.916 20.846 1.00 91.31 71 SER A N 1
ATOM 536 C CA . SER A 1 71 ? -9.003 -3.698 21.641 1.00 91.31 71 SER A CA 1
ATOM 537 C C . SER A 1 71 ? -9.129 -2.460 20.761 1.00 91.31 71 SER A C 1
ATOM 539 O O . SER A 1 71 ? -8.297 -2.238 19.877 1.00 91.31 71 SER A O 1
ATOM 541 N N . LEU A 1 72 ? -10.114 -1.606 21.055 1.00 89.88 72 LEU A N 1
ATOM 542 C CA . LEU A 1 72 ? -10.290 -0.316 20.381 1.00 89.88 72 LEU A CA 1
ATOM 543 C C . LEU A 1 72 ? -9.030 0.559 20.491 1.00 89.88 72 LEU A C 1
ATOM 545 O O . LEU A 1 72 ? -8.645 1.211 19.525 1.00 89.88 72 LEU A O 1
ATOM 549 N N . GLN A 1 73 ? -8.323 0.512 21.627 1.00 92.81 73 GLN A N 1
ATOM 550 C CA . GLN A 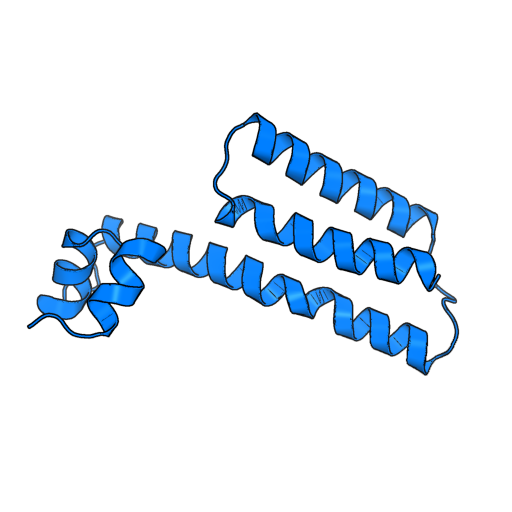1 73 ? -7.059 1.240 21.804 1.00 92.81 73 GLN A CA 1
ATOM 551 C C . GLN A 1 73 ? -5.979 0.768 20.823 1.00 92.81 73 GLN A C 1
ATOM 553 O O . GLN A 1 73 ? -5.246 1.590 20.275 1.00 92.81 73 GLN A O 1
ATOM 558 N N . SER A 1 74 ? -5.904 -0.540 20.558 1.00 93.75 74 SER A N 1
ATOM 559 C CA . SER A 1 74 ? -4.959 -1.091 19.580 1.00 93.75 74 SER A CA 1
ATOM 560 C C . SER A 1 74 ? -5.285 -0.629 18.160 1.00 93.75 74 SER A C 1
ATOM 562 O O . SER A 1 74 ? -4.371 -0.304 17.406 1.00 93.75 74 SER A O 1
ATOM 564 N N . VAL A 1 75 ? -6.571 -0.577 17.799 1.00 93.88 75 VAL A N 1
ATOM 565 C CA . VAL A 1 75 ? -7.020 -0.105 16.477 1.00 93.88 75 VAL A CA 1
ATOM 566 C C . VAL A 1 75 ? -6.706 1.383 16.298 1.00 93.88 75 VAL A C 1
ATOM 568 O O . VAL A 1 75 ? -6.189 1.781 15.256 1.00 93.88 75 VAL A O 1
ATOM 571 N N . MET A 1 76 ? -6.930 2.202 17.329 1.00 94.06 76 MET A N 1
ATOM 572 C CA . MET A 1 76 ? -6.564 3.624 17.304 1.00 94.06 76 MET A CA 1
ATOM 573 C C . MET A 1 76 ? -5.054 3.827 17.145 1.00 94.06 76 MET A C 1
ATOM 575 O O . MET A 1 76 ? -4.627 4.680 16.367 1.00 94.06 76 MET A O 1
ATOM 579 N N . LEU A 1 77 ? -4.237 3.025 17.832 1.00 96.00 77 LEU A N 1
ATOM 580 C CA . LEU A 1 77 ? -2.782 3.084 17.691 1.00 96.00 77 LEU A CA 1
ATOM 581 C C . LEU A 1 77 ? -2.333 2.704 16.271 1.00 96.00 77 LEU A C 1
ATOM 583 O O . LEU A 1 77 ? -1.443 3.347 15.714 1.00 96.00 77 LEU A O 1
ATOM 587 N N . GLU A 1 78 ? -2.979 1.706 15.662 1.00 95.38 78 GLU A N 1
ATOM 588 C CA . GLU A 1 78 ? -2.729 1.320 14.270 1.00 95.38 78 GLU A CA 1
ATOM 589 C C . GLU A 1 78 ? -3.077 2.460 13.296 1.00 95.38 78 GLU A C 1
ATOM 591 O O . GLU A 1 78 ? -2.288 2.760 12.397 1.00 95.38 78 GLU A O 1
ATOM 596 N N . LEU A 1 79 ? -4.195 3.166 13.505 1.00 96.06 79 LEU A N 1
ATOM 597 C CA . LEU A 1 79 ? -4.561 4.341 12.702 1.00 96.06 79 LEU A CA 1
ATOM 598 C C . LEU A 1 79 ? -3.536 5.474 12.817 1.00 96.06 79 LEU A C 1
ATOM 600 O O . LEU A 1 79 ? -3.175 6.077 11.802 1.00 96.06 79 LEU A O 1
ATOM 604 N N . VAL A 1 80 ? -3.040 5.748 14.026 1.00 97.19 80 VAL A N 1
ATOM 605 C CA . VAL A 1 80 ? -1.997 6.761 14.248 1.00 97.19 80 VAL A CA 1
ATOM 606 C C . VAL A 1 80 ? -0.706 6.373 13.525 1.00 97.19 80 VAL A C 1
ATOM 608 O O . VAL A 1 80 ? -0.124 7.211 12.834 1.00 97.19 80 VAL A O 1
ATOM 611 N N 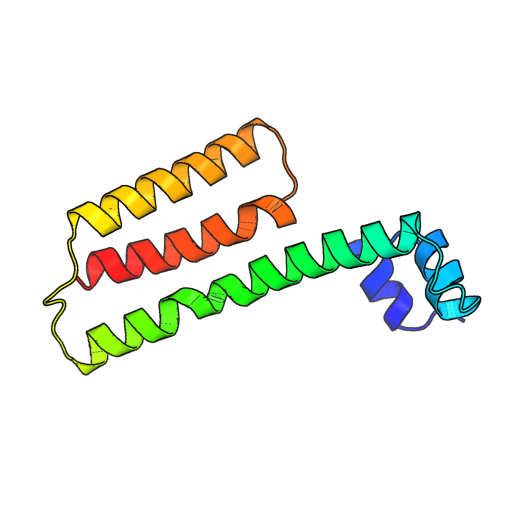. ALA A 1 81 ? -0.285 5.109 13.618 1.00 97.12 81 ALA A N 1
ATOM 612 C CA . ALA A 1 81 ? 0.917 4.621 12.944 1.00 97.12 81 ALA A CA 1
ATOM 613 C C . ALA A 1 81 ? 0.810 4.736 11.413 1.00 97.12 81 ALA A C 1
ATOM 615 O O . ALA A 1 81 ? 1.702 5.293 10.771 1.00 97.12 81 ALA A O 1
ATOM 616 N N . LEU A 1 82 ? -0.304 4.279 10.829 1.00 96.50 82 LEU A N 1
ATOM 617 C CA . LEU A 1 82 ? -0.546 4.353 9.383 1.00 96.50 82 LEU A CA 1
ATOM 618 C C . LEU A 1 82 ? -0.590 5.803 8.888 1.00 96.50 82 LEU A C 1
ATOM 620 O O . LEU A 1 82 ? 0.026 6.133 7.872 1.00 96.50 82 LEU A O 1
ATOM 624 N N . THR A 1 83 ? -1.256 6.682 9.637 1.00 96.62 83 THR A N 1
ATOM 625 C CA . THR A 1 83 ? -1.304 8.117 9.328 1.00 96.62 83 THR A CA 1
ATOM 626 C C . THR A 1 83 ? 0.093 8.732 9.374 1.00 96.62 83 THR A C 1
ATOM 628 O O . THR A 1 83 ? 0.475 9.450 8.450 1.00 96.62 83 THR A O 1
ATOM 631 N N . GLY A 1 84 ? 0.889 8.407 10.398 1.00 96.94 84 GLY A N 1
ATOM 632 C CA . GLY A 1 84 ? 2.275 8.856 10.520 1.00 96.94 84 GLY A CA 1
ATOM 633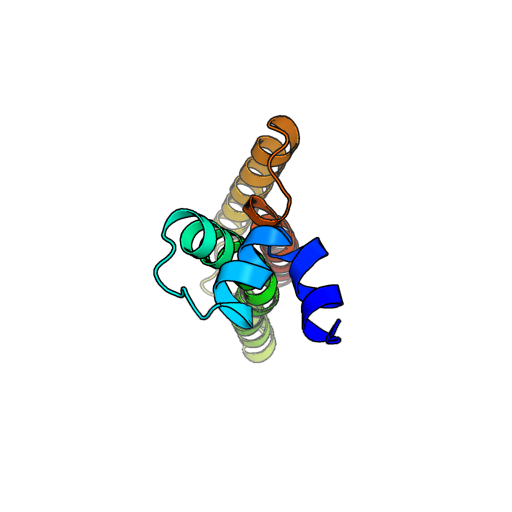 C C . GLY A 1 84 ? 3.135 8.437 9.325 1.00 96.94 84 GLY A C 1
ATOM 634 O O . GLY A 1 84 ? 3.814 9.282 8.739 1.00 96.94 84 GLY A O 1
ATOM 635 N N . THR A 1 85 ? 3.048 7.172 8.902 1.00 95.88 85 THR A N 1
ATOM 636 C CA . THR A 1 85 ? 3.772 6.662 7.723 1.00 95.88 85 THR A CA 1
ATOM 637 C C . THR A 1 85 ? 3.387 7.409 6.447 1.00 95.88 85 THR A C 1
ATOM 639 O O . THR A 1 85 ? 4.268 7.776 5.662 1.00 95.88 85 THR A O 1
ATOM 642 N N . MET A 1 86 ? 2.096 7.679 6.234 1.00 95.75 86 MET A N 1
ATOM 643 C CA . MET A 1 86 ? 1.645 8.435 5.063 1.00 95.75 86 MET A CA 1
ATOM 644 C C . MET A 1 86 ? 2.131 9.881 5.095 1.00 95.75 86 MET A C 1
ATOM 646 O O . MET A 1 86 ? 2.713 10.342 4.117 1.00 95.75 86 MET A O 1
ATOM 650 N N . VAL A 1 87 ? 1.941 10.588 6.213 1.00 97.06 87 VAL A N 1
ATOM 651 C CA . VAL A 1 87 ? 2.363 11.991 6.353 1.00 97.06 87 VAL A CA 1
ATOM 652 C C . VAL A 1 87 ? 3.869 12.116 6.147 1.00 97.06 87 VAL A C 1
ATOM 654 O O . VAL A 1 87 ? 4.313 12.978 5.388 1.00 97.06 87 VAL A O 1
ATOM 657 N N . TYR A 1 88 ? 4.655 11.226 6.755 1.00 97.00 88 TYR A N 1
ATOM 658 C CA . TYR A 1 88 ? 6.100 11.181 6.560 1.00 97.00 88 TYR A CA 1
ATOM 659 C C . TYR A 1 88 ? 6.466 10.968 5.087 1.00 97.00 88 TYR A C 1
ATOM 661 O O . TYR A 1 88 ? 7.291 11.702 4.541 1.00 97.00 88 TYR A O 1
ATOM 669 N N . SER A 1 89 ? 5.824 10.010 4.419 1.00 96.00 89 SER A N 1
ATOM 670 C CA . SER A 1 89 ? 6.135 9.672 3.027 1.00 96.00 89 SER A CA 1
ATOM 671 C C . SER A 1 89 ? 5.732 10.772 2.045 1.00 96.00 89 SER A C 1
ATOM 673 O O . SER A 1 89 ? 6.489 11.071 1.123 1.00 96.00 89 SER A O 1
ATOM 675 N N . ILE A 1 90 ? 4.583 11.415 2.266 1.00 96.31 90 ILE A N 1
ATOM 676 C CA . ILE A 1 90 ? 4.115 12.559 1.472 1.00 96.31 90 ILE A CA 1
ATOM 677 C C . ILE A 1 90 ? 5.055 13.753 1.669 1.00 96.31 90 ILE A C 1
ATOM 679 O O . ILE A 1 90 ? 5.491 14.353 0.691 1.00 96.31 90 ILE A O 1
ATOM 683 N N . THR A 1 91 ? 5.431 14.057 2.915 1.00 97.62 91 THR A N 1
ATOM 684 C CA . THR A 1 91 ? 6.325 15.187 3.235 1.00 97.62 91 THR A CA 1
ATOM 685 C C . THR A 1 91 ? 7.708 15.014 2.605 1.00 97.62 91 THR A C 1
ATOM 687 O O . THR A 1 91 ? 8.296 15.978 2.121 1.00 97.62 91 THR A O 1
ATOM 690 N N . ASN A 1 92 ? 8.215 13.780 2.549 1.00 96.88 92 ASN A N 1
ATOM 691 C CA . ASN A 1 92 ? 9.497 13.459 1.917 1.00 96.88 92 ASN A CA 1
ATOM 692 C C . ASN A 1 92 ? 9.392 13.184 0.403 1.00 96.88 92 ASN A C 1
ATOM 694 O O . ASN A 1 92 ? 10.384 12.796 -0.209 1.00 96.88 92 ASN A O 1
ATOM 698 N N . ASN A 1 93 ? 8.225 13.401 -0.220 1.00 94.69 93 ASN A N 1
ATOM 699 C CA . ASN A 1 93 ? 7.981 13.175 -1.652 1.00 94.69 93 ASN A CA 1
ATOM 700 C C . ASN A 1 93 ? 8.333 11.754 -2.131 1.00 94.69 93 ASN A C 1
ATOM 702 O O . ASN A 1 93 ? 8.813 11.552 -3.251 1.00 94.69 93 ASN A O 1
ATOM 706 N N . PHE A 1 94 ? 8.090 10.746 -1.294 1.00 93.56 94 PHE A N 1
ATOM 707 C CA . PHE A 1 94 ? 8.271 9.358 -1.699 1.00 93.56 94 PHE A CA 1
ATOM 708 C C . PHE A 1 94 ? 7.193 8.917 -2.697 1.00 93.56 94 PHE A C 1
ATOM 710 O O . PHE A 1 94 ? 6.032 9.334 -2.600 1.00 93.56 94 PHE A O 1
ATOM 717 N N . PRO A 1 95 ? 7.551 8.050 -3.664 1.00 90.25 95 PRO A N 1
ATOM 718 C CA . PRO A 1 95 ? 6.605 7.579 -4.665 1.00 90.25 95 PRO A CA 1
ATOM 719 C C . PRO A 1 95 ? 5.469 6.790 -4.008 1.00 90.25 95 PRO A C 1
ATOM 721 O O . PRO A 1 95 ? 5.682 6.057 -3.042 1.00 90.25 95 PRO A O 1
ATOM 724 N N . PHE A 1 96 ? 4.265 6.879 -4.579 1.00 90.06 96 PHE A N 1
ATOM 725 C CA . PHE A 1 96 ? 3.076 6.189 -4.063 1.00 90.06 96 PHE A CA 1
ATOM 726 C C . PHE A 1 96 ? 3.277 4.676 -3.897 1.00 90.06 96 PHE A C 1
ATOM 728 O O . PHE A 1 96 ? 2.776 4.093 -2.946 1.00 90.06 96 PHE A O 1
ATOM 735 N N . SER A 1 97 ? 4.080 4.036 -4.752 1.00 88.31 97 SER A N 1
ATOM 736 C CA . SER A 1 97 ? 4.415 2.609 -4.627 1.00 88.31 97 SER A CA 1
ATOM 737 C C . SER A 1 97 ? 5.083 2.229 -3.298 1.00 88.31 97 SER A C 1
ATOM 739 O O . SER A 1 97 ? 5.146 1.047 -2.985 1.00 88.31 97 SER A O 1
ATOM 741 N N . SER A 1 98 ? 5.625 3.197 -2.552 1.00 88.94 98 SER A N 1
ATOM 742 C CA . SER A 1 98 ? 6.306 2.970 -1.273 1.00 88.94 98 SER A CA 1
ATOM 743 C C . SER A 1 98 ? 5.402 3.127 -0.051 1.00 88.94 98 SER A C 1
ATOM 745 O O . SER A 1 98 ? 5.721 2.570 0.989 1.00 88.94 98 SER A O 1
ATOM 747 N N . TRP A 1 99 ? 4.306 3.884 -0.147 1.00 94.00 99 TRP A N 1
ATOM 748 C CA . TRP A 1 99 ? 3.430 4.169 1.002 1.00 94.00 99 TRP A CA 1
ATOM 749 C C . TRP A 1 99 ? 1.947 3.912 0.731 1.00 94.00 99 TRP A C 1
ATOM 751 O O . TRP A 1 99 ? 1.138 3.949 1.654 1.00 94.00 99 TRP A O 1
ATOM 761 N N . GLY A 1 100 ? 1.570 3.617 -0.514 1.00 93.88 100 GLY A N 1
ATOM 762 C CA . GLY A 1 100 ? 0.183 3.420 -0.925 1.00 93.88 100 GLY A CA 1
ATOM 763 C C . GLY A 1 100 ? -0.511 2.276 -0.192 1.00 93.88 100 GLY A C 1
ATOM 764 O O . GLY A 1 100 ? -1.721 2.332 0.012 1.00 93.88 100 GLY A O 1
ATOM 765 N N . GLU A 1 101 ? 0.239 1.279 0.289 1.00 94.94 101 GLU A N 1
ATOM 766 C CA . GLU A 1 101 ? -0.327 0.225 1.130 1.00 94.94 101 GLU A CA 1
ATOM 767 C C . GLU A 1 101 ? -0.930 0.781 2.425 1.00 94.94 101 GLU A C 1
ATOM 769 O O . GLU A 1 101 ? -2.005 0.339 2.830 1.00 94.94 101 GLU A O 1
ATOM 774 N N . ALA A 1 102 ? -0.295 1.796 3.023 1.00 95.56 102 ALA A N 1
ATOM 775 C CA . ALA A 1 102 ? -0.723 2.386 4.283 1.00 95.56 102 ALA A CA 1
ATOM 776 C C . ALA A 1 102 ? -2.070 3.101 4.132 1.00 95.56 102 ALA A C 1
ATOM 778 O O . ALA A 1 102 ? -2.897 3.037 5.038 1.00 95.56 102 ALA A O 1
ATOM 779 N N . LEU A 1 103 ? -2.328 3.706 2.967 1.00 94.94 103 LEU A N 1
ATOM 780 C CA . LEU A 1 103 ? -3.616 4.322 2.644 1.00 94.94 103 LEU A CA 1
ATOM 781 C C . LEU A 1 103 ? -4.746 3.286 2.643 1.00 94.94 103 LEU A C 1
ATOM 783 O O . LEU A 1 103 ? -5.772 3.480 3.295 1.00 94.94 103 LEU A O 1
ATOM 787 N N . PHE A 1 104 ? -4.557 2.168 1.938 1.00 95.12 104 PHE A N 1
ATOM 788 C CA . PHE A 1 104 ? -5.577 1.120 1.850 1.00 95.12 104 PHE A CA 1
ATOM 789 C C . PHE A 1 104 ? -5.777 0.383 3.172 1.00 95.12 104 PHE A C 1
ATOM 791 O O . PHE A 1 104 ? -6.914 0.055 3.521 1.00 95.12 104 PHE A O 1
ATOM 798 N N . LEU A 1 105 ? -4.700 0.142 3.921 1.00 95.19 105 LEU A N 1
ATOM 799 C CA . LEU A 1 105 ? -4.797 -0.422 5.263 1.00 95.19 105 LEU A CA 1
ATOM 800 C C . LEU A 1 105 ? -5.525 0.539 6.201 1.00 95.19 105 LEU A C 1
ATOM 802 O O . LEU A 1 105 ? -6.394 0.092 6.938 1.00 95.19 105 LEU A O 1
ATOM 806 N N . MET A 1 106 ? -5.267 1.847 6.127 1.00 95.44 106 MET A N 1
ATOM 807 C CA . MET A 1 106 ? -5.957 2.832 6.963 1.00 95.44 106 MET A CA 1
ATOM 808 C C . MET A 1 106 ? -7.467 2.819 6.712 1.00 95.44 106 MET A C 1
ATOM 810 O O . MET A 1 106 ? -8.233 2.754 7.669 1.00 95.44 106 MET A O 1
ATOM 814 N N . LEU A 1 107 ? -7.911 2.819 5.451 1.00 94.31 107 LEU A N 1
ATOM 815 C CA . LEU A 1 107 ? -9.341 2.755 5.114 1.00 94.31 107 LEU A CA 1
ATOM 816 C C . LEU A 1 107 ? -10.014 1.486 5.668 1.00 94.31 107 LEU A C 1
ATOM 818 O O . LEU A 1 107 ? -11.122 1.540 6.211 1.00 94.31 107 LEU A O 1
ATOM 822 N N . GLN A 1 108 ? -9.332 0.343 5.583 1.00 93.94 108 GLN A N 1
ATOM 823 C CA . GLN A 1 108 ? -9.837 -0.912 6.140 1.00 93.94 108 GLN A CA 1
ATOM 824 C C . GLN A 1 108 ? -9.829 -0.903 7.678 1.00 93.94 108 GLN A C 1
ATOM 826 O O . GLN A 1 108 ? -10.785 -1.365 8.297 1.00 93.94 108 GLN A O 1
ATOM 831 N N . THR A 1 109 ? -8.803 -0.334 8.309 1.00 94.25 109 THR A N 1
ATOM 832 C CA . THR A 1 109 ? -8.700 -0.216 9.771 1.00 94.25 109 THR A CA 1
ATOM 833 C C . THR A 1 109 ? -9.746 0.747 10.338 1.00 94.25 109 THR A C 1
ATOM 835 O O . THR A 1 109 ? -10.322 0.454 11.382 1.00 94.25 109 THR A O 1
ATOM 838 N N . ILE A 1 110 ? -10.080 1.837 9.635 1.00 94.50 110 ILE A N 1
ATOM 839 C CA . ILE A 1 110 ? -11.219 2.708 9.981 1.00 94.50 110 ILE A CA 1
ATOM 840 C C . ILE A 1 110 ? -12.518 1.899 9.954 1.00 94.50 110 ILE A C 1
ATOM 842 O O . ILE A 1 110 ? -13.316 1.980 10.882 1.00 94.50 110 ILE A O 1
ATOM 846 N N . THR A 1 111 ? -12.709 1.075 8.921 1.00 92.00 111 THR A N 1
ATOM 847 C CA . THR A 1 111 ? -13.887 0.201 8.824 1.00 92.00 111 THR A CA 1
ATOM 848 C C . THR A 1 111 ? -13.968 -0.757 10.015 1.00 92.00 111 THR A C 1
ATOM 850 O O . THR A 1 111 ? -15.023 -0.877 10.627 1.00 92.00 111 THR A O 1
ATOM 853 N N . ILE A 1 112 ? -12.852 -1.389 10.396 1.00 91.19 112 ILE A N 1
ATOM 854 C CA . ILE A 1 112 ? -12.783 -2.246 11.591 1.00 91.19 112 ILE A CA 1
ATOM 855 C C . ILE A 1 112 ? -13.093 -1.443 12.856 1.00 91.19 112 ILE A C 1
ATOM 857 O O . ILE A 1 112 ? -13.832 -1.926 13.701 1.00 91.19 112 ILE A O 1
ATOM 861 N N . CYS A 1 113 ? -12.591 -0.214 12.972 1.00 92.19 113 CYS A N 1
ATOM 862 C CA . CYS A 1 113 ? -12.846 0.649 14.121 1.00 92.19 113 CYS A CA 1
ATOM 863 C C . CYS A 1 113 ? -14.337 0.945 14.342 1.00 92.19 113 CYS A C 1
ATOM 865 O O . CYS A 1 113 ? -14.740 1.115 15.484 1.00 92.19 113 CYS A O 1
ATOM 867 N N . PHE A 1 114 ? -15.146 1.014 13.280 1.00 89.44 114 PHE A N 1
ATOM 868 C CA . PHE A 1 114 ? -16.603 1.173 13.393 1.00 89.44 114 PHE A CA 1
ATOM 869 C C . PHE A 1 114 ? -17.343 -0.131 13.715 1.00 89.44 114 PHE A C 1
ATOM 871 O O . PHE A 1 114 ? -18.499 -0.085 14.128 1.00 89.44 114 PHE A O 1
ATOM 878 N N . LEU A 1 115 ? -16.716 -1.282 13.460 1.00 87.19 115 LEU A N 1
ATOM 879 C CA . LEU A 1 115 ? -17.291 -2.605 13.714 1.00 87.19 115 LEU A CA 1
ATOM 880 C C . LEU A 1 115 ? -16.956 -3.151 15.109 1.00 87.19 115 LEU A C 1
ATOM 882 O O . LEU A 1 115 ? -17.622 -4.088 15.549 1.00 87.19 115 LEU A O 1
ATOM 886 N N . VAL A 1 116 ? -15.911 -2.615 15.748 1.00 86.25 116 VAL A N 1
ATOM 887 C CA . VAL A 1 116 ? -15.543 -2.874 17.150 1.00 86.25 116 VAL A CA 1
ATOM 888 C C . VAL A 1 116 ? -16.437 -2.063 18.073 1.00 86.25 116 VAL A C 1
ATOM 890 O O . VAL A 1 116 ? -16.966 -2.671 19.028 1.00 86.25 116 VAL A O 1
#